Protein AF-A0AAD7R9G7-F1 (afdb_monomer)

Radius of gyration: 25.93 Å; Cα contacts (8 Å, |Δi|>4): 48; chains: 1; bounding box: 41×46×82 Å

Structure (mmCIF, N/CA/C/O backbone):
data_AF-A0AAD7R9G7-F1
#
_entry.id   AF-A0AAD7R9G7-F1
#
loop_
_atom_site.group_PDB
_atom_site.id
_atom_site.type_symbol
_atom_site.label_atom_id
_atom_site.label_alt_id
_atom_site.label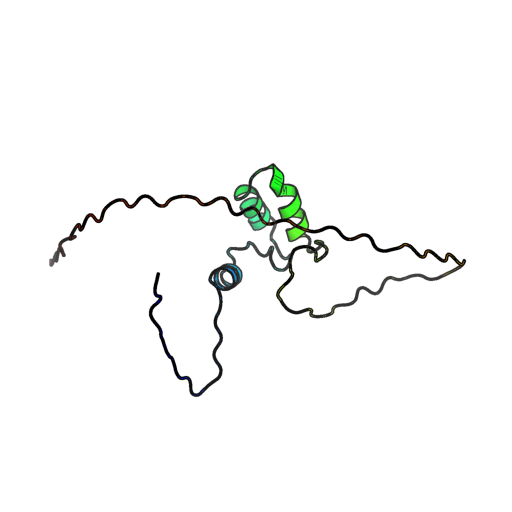_comp_id
_atom_site.label_asym_id
_atom_site.label_entity_id
_atom_site.label_seq_id
_atom_site.pdbx_PDB_ins_code
_atom_site.Cartn_x
_atom_site.Cartn_y
_atom_site.Cartn_z
_atom_site.occupancy
_atom_site.B_iso_or_equiv
_atom_site.auth_seq_id
_atom_site.auth_comp_id
_atom_site.auth_asym_id
_atom_site.auth_atom_id
_atom_site.pdbx_PDB_model_num
ATOM 1 N N . MET A 1 1 ? 1.773 -28.836 -14.187 1.00 65.44 1 MET A N 1
ATOM 2 C CA . MET A 1 1 ? 1.991 -27.443 -14.624 1.00 65.44 1 MET A CA 1
ATOM 3 C C . MET A 1 1 ? 3.470 -27.270 -14.898 1.00 65.44 1 MET A C 1
ATOM 5 O O . MET A 1 1 ? 4.258 -27.405 -13.973 1.00 65.44 1 MET A O 1
ATOM 9 N N . SER A 1 2 ? 3.833 -27.092 -16.167 1.00 81.94 2 SER A N 1
ATOM 10 C CA . SER A 1 2 ? 5.162 -26.625 -16.569 1.00 81.94 2 SER A CA 1
ATOM 11 C C . SER A 1 2 ? 5.071 -25.103 -16.660 1.00 81.94 2 SER A C 1
ATOM 13 O O . SER A 1 2 ? 4.111 -24.596 -17.236 1.00 81.94 2 SER A O 1
ATOM 15 N N . TRP A 1 3 ? 5.994 -24.394 -16.014 1.00 89.88 3 TRP A N 1
ATOM 16 C CA . TRP A 1 3 ? 6.108 -22.940 -16.119 1.00 89.88 3 TRP A CA 1
ATOM 17 C C . TRP A 1 3 ? 7.083 -22.603 -17.245 1.00 89.88 3 TRP A C 1
ATOM 19 O O . TRP A 1 3 ? 8.067 -23.318 -17.432 1.00 89.88 3 TRP A O 1
ATOM 29 N N . PHE A 1 4 ? 6.804 -21.536 -17.991 1.00 92.12 4 PHE A N 1
ATOM 30 C CA . PHE A 1 4 ? 7.725 -21.019 -19.000 1.00 92.12 4 PHE A CA 1
ATOM 31 C C . PHE A 1 4 ? 8.949 -20.379 -18.335 1.00 92.12 4 PHE A C 1
ATOM 33 O O . PHE A 1 4 ? 8.830 -19.738 -17.290 1.00 92.12 4 PHE A O 1
ATOM 40 N N . GLU A 1 5 ? 10.117 -20.549 -18.952 1.00 93.88 5 GLU A N 1
ATOM 41 C CA . GLU A 1 5 ? 11.378 -19.979 -18.479 1.00 93.88 5 GLU A CA 1
ATOM 42 C C . GLU A 1 5 ? 11.684 -18.670 -19.211 1.00 93.88 5 GLU A C 1
ATOM 44 O O . GLU A 1 5 ? 11.575 -18.586 -20.435 1.00 93.88 5 GLU A O 1
ATOM 49 N N . TYR A 1 6 ? 12.096 -17.657 -18.450 1.00 93.69 6 TYR A N 1
ATOM 50 C CA . TYR A 1 6 ? 12.492 -16.345 -18.955 1.00 93.69 6 TYR A CA 1
ATOM 51 C C . TYR A 1 6 ? 13.881 -15.984 -18.418 1.00 93.69 6 TYR A C 1
ATOM 53 O O . TYR A 1 6 ? 14.183 -16.242 -17.253 1.00 93.69 6 TYR A O 1
ATOM 61 N N . LEU A 1 7 ? 14.716 -15.368 -19.263 1.00 95.19 7 LEU A N 1
ATOM 62 C CA . LEU A 1 7 ? 16.060 -14.895 -18.917 1.00 95.19 7 LEU A CA 1
ATOM 63 C C . LEU A 1 7 ? 16.226 -13.432 -19.347 1.00 95.19 7 LEU A C 1
ATOM 65 O O . LEU A 1 7 ? 16.034 -13.105 -20.517 1.00 95.19 7 LEU A O 1
ATOM 69 N N . PHE A 1 8 ? 16.645 -12.578 -18.414 1.00 95.25 8 PHE A N 1
ATOM 70 C CA . PHE A 1 8 ? 16.955 -11.166 -18.650 1.00 95.25 8 PHE A CA 1
ATOM 71 C C . PHE A 1 8 ? 18.407 -10.878 -18.250 1.00 95.25 8 PHE A C 1
ATOM 73 O O . PHE A 1 8 ? 18.878 -11.391 -17.236 1.00 95.25 8 PHE A O 1
ATOM 80 N N . ASN A 1 9 ? 19.110 -10.055 -19.035 1.00 95.12 9 ASN A N 1
ATOM 81 C CA . ASN A 1 9 ? 20.477 -9.610 -18.747 1.00 95.12 9 ASN A CA 1
ATOM 82 C C . ASN A 1 9 ? 20.480 -8.098 -18.504 1.00 95.12 9 ASN A C 1
ATOM 84 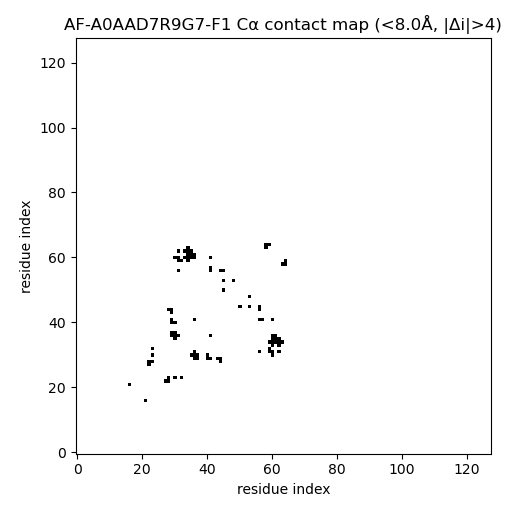O O . ASN A 1 9 ? 19.862 -7.356 -19.267 1.00 95.12 9 ASN A O 1
ATOM 88 N N . PHE A 1 10 ? 21.196 -7.650 -17.473 1.00 96.75 10 PHE A N 1
ATOM 89 C CA . PHE A 1 10 ? 21.319 -6.238 -17.115 1.00 96.75 10 PHE A CA 1
ATOM 90 C C . PHE A 1 10 ? 22.793 -5.877 -16.905 1.00 96.75 10 PHE A C 1
ATOM 92 O O . PHE A 1 10 ? 23.509 -6.596 -16.211 1.00 96.75 10 PHE A O 1
ATOM 99 N N . ASP A 1 11 ? 23.224 -4.741 -17.457 1.00 96.81 11 ASP A N 1
ATOM 100 C CA . ASP A 1 11 ? 24.590 -4.215 -17.289 1.00 96.81 11 ASP A CA 1
ATOM 101 C C . ASP A 1 11 ? 24.778 -3.443 -15.965 1.00 96.81 11 ASP A C 1
ATOM 103 O O . ASP A 1 11 ? 25.888 -3.040 -15.625 1.00 96.81 11 ASP A O 1
ATOM 107 N N . ASN A 1 12 ? 23.692 -3.233 -15.208 1.00 97.19 12 ASN A N 1
ATOM 108 C CA . ASN A 1 12 ? 23.658 -2.510 -13.935 1.00 97.19 12 ASN A CA 1
ATOM 109 C C . ASN A 1 12 ? 22.814 -3.255 -12.887 1.00 97.19 12 ASN A C 1
ATOM 111 O O . ASN A 1 12 ? 22.040 -4.155 -13.215 1.00 97.19 12 ASN A O 1
ATOM 115 N N . MET A 1 13 ? 22.937 -2.839 -11.619 1.00 97.19 13 MET A N 1
ATOM 116 C CA . MET A 1 13 ? 22.052 -3.300 -10.543 1.00 97.19 13 MET A CA 1
ATOM 117 C C . MET A 1 13 ? 20.594 -2.934 -10.842 1.00 97.19 13 MET A C 1
ATOM 119 O O . MET A 1 13 ? 20.307 -1.824 -11.289 1.00 97.19 13 MET A O 1
ATOM 123 N N . PHE A 1 14 ? 19.686 -3.858 -10.541 1.00 97.00 14 PHE A N 1
ATOM 124 C CA . PHE A 1 14 ? 18.244 -3.663 -10.630 1.00 97.00 14 PHE A CA 1
ATOM 125 C C . PHE A 1 14 ? 17.575 -4.090 -9.320 1.00 97.00 14 PHE A C 1
ATOM 127 O O . PHE A 1 14 ? 18.166 -4.811 -8.514 1.00 97.00 14 PHE A O 1
ATOM 134 N N . GLU A 1 15 ? 16.337 -3.647 -9.127 1.00 96.81 15 GLU A N 1
ATOM 135 C CA . GLU A 1 15 ? 15.513 -3.967 -7.966 1.00 96.81 15 GLU A CA 1
ATOM 136 C C . GLU A 1 15 ? 14.172 -4.526 -8.446 1.00 96.81 15 GLU A C 1
ATOM 138 O O . GLU A 1 15 ? 13.620 -4.066 -9.447 1.00 96.81 15 GLU A O 1
ATOM 143 N N . ILE A 1 16 ? 13.675 -5.555 -7.761 1.00 96.31 16 ILE A N 1
ATOM 144 C CA . ILE A 1 16 ? 12.345 -6.118 -7.995 1.00 96.31 16 ILE A CA 1
ATOM 145 C C . ILE A 1 16 ? 11.546 -5.870 -6.730 1.00 96.31 16 ILE A C 1
ATOM 147 O O . ILE A 1 16 ? 11.949 -6.296 -5.650 1.00 96.31 16 ILE A O 1
ATOM 151 N N . HIS A 1 17 ? 10.408 -5.213 -6.896 1.00 97.44 17 HIS A N 1
ATOM 152 C CA . HIS A 1 17 ? 9.452 -4.973 -5.831 1.00 97.44 17 HIS A CA 1
ATOM 153 C C . HIS A 1 17 ? 8.234 -5.856 -6.037 1.00 97.44 17 HIS A C 1
ATOM 155 O O . HIS A 1 17 ? 7.780 -6.022 -7.173 1.00 97.44 17 HIS A O 1
ATOM 161 N N . ASP A 1 18 ? 7.697 -6.389 -4.944 1.00 97.62 18 ASP A N 1
ATOM 162 C CA . ASP A 1 18 ? 6.350 -6.937 -4.982 1.00 97.62 18 ASP A CA 1
ATOM 163 C C . ASP A 1 18 ? 5.322 -5.797 -5.079 1.00 97.62 18 ASP A C 1
ATOM 165 O O . ASP A 1 18 ? 5.587 -4.615 -4.831 1.00 97.62 18 ASP A O 1
ATOM 169 N N . ASP A 1 19 ? 4.118 -6.161 -5.481 1.00 97.00 19 ASP A N 1
ATOM 170 C CA . ASP A 1 19 ? 2.976 -5.275 -5.589 1.00 97.00 19 ASP A CA 1
ATOM 171 C C . ASP A 1 19 ? 2.632 -4.628 -4.236 1.00 97.00 19 ASP A C 1
ATOM 173 O O . ASP A 1 19 ? 2.328 -3.438 -4.186 1.00 97.00 19 ASP A O 1
ATOM 177 N N . ILE A 1 20 ? 2.778 -5.342 -3.116 1.00 96.38 20 ILE A N 1
ATOM 178 C CA . ILE A 1 20 ? 2.498 -4.807 -1.772 1.00 96.38 20 ILE A CA 1
ATOM 179 C C . ILE A 1 20 ? 3.434 -3.640 -1.415 1.00 96.38 20 ILE A C 1
ATOM 181 O O . ILE A 1 20 ? 2.997 -2.638 -0.838 1.00 96.38 20 ILE A O 1
ATOM 185 N N . GLU A 1 21 ? 4.718 -3.745 -1.733 1.00 96.44 21 GLU A N 1
ATOM 186 C CA . GLU A 1 21 ? 5.728 -2.719 -1.499 1.00 96.44 21 GLU A CA 1
ATOM 187 C C . GLU A 1 21 ? 5.468 -1.483 -2.366 1.00 96.44 21 GLU A C 1
ATOM 189 O O . GLU A 1 21 ? 5.566 -0.350 -1.882 1.00 96.44 21 GLU A O 1
ATOM 194 N N . VAL A 1 22 ? 5.050 -1.688 -3.620 1.00 97.94 22 VAL A N 1
ATOM 195 C CA . VAL A 1 22 ? 4.620 -0.599 -4.507 1.00 97.94 22 VAL A CA 1
ATOM 196 C C . VAL A 1 22 ? 3.383 0.106 -3.941 1.00 97.94 22 VAL A C 1
ATOM 198 O O . VAL A 1 22 ? 3.385 1.332 -3.819 1.00 97.94 22 VAL A O 1
ATOM 201 N N . LEU A 1 23 ? 2.361 -0.639 -3.507 1.00 97.44 23 LEU A N 1
ATOM 202 C CA . LEU A 1 23 ? 1.132 -0.069 -2.938 1.00 97.44 23 LEU A CA 1
ATOM 203 C C . LEU A 1 23 ? 1.402 0.756 -1.669 1.00 97.44 23 LEU A C 1
ATOM 205 O O . LEU A 1 23 ? 0.812 1.824 -1.483 1.00 97.44 23 LEU A O 1
ATOM 209 N N . LYS A 1 24 ? 2.334 0.313 -0.817 1.00 95.62 24 LYS A N 1
ATOM 210 C CA . LYS A 1 24 ? 2.782 1.092 0.351 1.00 95.62 24 LYS A CA 1
ATOM 211 C C . LYS A 1 24 ? 3.426 2.413 -0.066 1.00 95.62 24 LYS A C 1
ATOM 213 O O . LYS A 1 24 ? 3.035 3.457 0.449 1.00 95.62 24 LYS A O 1
ATOM 218 N N . ARG A 1 25 ? 4.351 2.399 -1.036 1.00 96.25 25 ARG A N 1
ATOM 219 C CA . ARG A 1 25 ? 4.994 3.627 -1.551 1.00 96.25 25 ARG A CA 1
ATOM 220 C C . ARG A 1 25 ? 4.006 4.600 -2.192 1.00 96.25 25 ARG A C 1
ATOM 222 O O . ARG A 1 25 ? 4.217 5.806 -2.117 1.00 96.25 25 ARG A O 1
ATOM 229 N N . MET A 1 26 ? 2.923 4.091 -2.779 1.00 96.56 26 MET A N 1
ATOM 230 C CA . MET A 1 26 ? 1.822 4.908 -3.307 1.00 96.56 26 MET A CA 1
ATOM 231 C C . MET A 1 26 ? 0.933 5.523 -2.211 1.00 96.56 26 MET A C 1
ATOM 233 O O . MET A 1 26 ? -0.004 6.251 -2.528 1.00 96.56 26 MET A O 1
ATOM 237 N N . GLY A 1 27 ? 1.194 5.239 -0.931 1.00 94.19 27 GLY A N 1
ATOM 238 C CA . GLY A 1 27 ? 0.421 5.756 0.199 1.00 94.19 27 GLY A CA 1
ATOM 239 C C . GLY A 1 27 ? -0.867 4.982 0.485 1.00 94.19 27 GLY A C 1
ATOM 240 O O . GLY A 1 27 ? -1.646 5.392 1.342 1.00 94.19 27 GLY A O 1
ATOM 241 N N . MET A 1 28 ? -1.099 3.839 -0.173 1.00 96.12 28 MET A N 1
ATOM 242 C CA . MET A 1 28 ? -2.346 3.078 0.004 1.00 96.12 28 MET A CA 1
ATOM 243 C C . MET A 1 28 ? -2.450 2.406 1.377 1.00 96.12 28 MET A C 1
ATOM 245 O O . MET A 1 28 ? -3.542 2.072 1.830 1.00 96.12 28 MET A O 1
ATOM 249 N N . ALA A 1 29 ? -1.323 2.242 2.069 1.00 95.44 29 ALA A N 1
ATOM 250 C CA . ALA A 1 29 ? -1.271 1.693 3.419 1.00 95.44 29 ALA A CA 1
ATOM 251 C C . ALA A 1 29 ? -1.581 2.726 4.523 1.00 95.44 29 ALA A C 1
ATOM 253 O O . ALA A 1 29 ? -1.485 2.394 5.705 1.00 95.44 29 ALA A O 1
ATOM 254 N N . CYS A 1 30 ? -1.986 3.957 4.169 1.00 96.25 30 CYS A N 1
ATOM 255 C CA . CYS A 1 30 ? -2.399 4.987 5.133 1.00 96.25 30 CYS A CA 1
ATOM 256 C C . CYS A 1 30 ? -1.294 5.357 6.151 1.00 96.25 30 CYS A C 1
ATOM 258 O O . CYS A 1 30 ? -1.588 5.809 7.255 1.00 96.25 30 CYS A O 1
ATOM 260 N N . GLY A 1 31 ? -0.017 5.124 5.821 1.00 93.88 31 GLY A N 1
ATOM 261 C CA . GLY A 1 31 ? 1.119 5.377 6.713 1.00 93.88 31 GLY A CA 1
ATOM 262 C C . GLY A 1 31 ? 1.227 4.413 7.904 1.00 93.88 31 GLY A C 1
ATOM 263 O O . GLY A 1 31 ? 2.021 4.659 8.821 1.00 93.88 31 GLY A O 1
ATOM 264 N N . LEU A 1 32 ? 0.444 3.327 7.929 1.00 95.06 32 LEU A N 1
ATOM 265 C CA . LEU A 1 32 ? 0.470 2.318 8.996 1.00 95.06 32 LEU A CA 1
ATOM 266 C C . LEU A 1 32 ? 1.786 1.532 9.020 1.00 95.06 32 LEU A C 1
ATOM 268 O O . LEU A 1 32 ? 2.228 1.105 10.083 1.00 95.06 32 LEU A O 1
ATOM 272 N N . GLU A 1 33 ? 2.443 1.384 7.870 1.00 92.56 33 GLU A N 1
ATOM 273 C CA . GLU A 1 33 ? 3.704 0.660 7.698 1.00 92.56 33 GLU A CA 1
ATOM 274 C C . GLU A 1 33 ? 4.891 1.302 8.431 1.00 92.56 33 GLU A C 1
ATOM 276 O O . GLU A 1 33 ? 5.866 0.620 8.740 1.00 92.56 33 GLU A O 1
ATOM 281 N N . VAL A 1 34 ? 4.793 2.595 8.748 1.00 91.25 34 VAL A N 1
ATOM 282 C CA . VAL A 1 34 ? 5.798 3.355 9.511 1.00 91.25 34 VAL A CA 1
ATOM 283 C C . VAL A 1 34 ? 5.233 3.979 10.792 1.00 91.25 34 VAL A C 1
ATOM 285 O O . VAL A 1 34 ? 5.929 4.748 11.456 1.00 91.25 34 VAL A O 1
ATOM 288 N N . GLY A 1 35 ? 3.972 3.690 11.136 1.00 90.88 35 GLY A N 1
ATOM 289 C CA . GLY A 1 35 ? 3.288 4.284 12.290 1.00 90.88 35 GLY A CA 1
ATOM 290 C C . GLY A 1 35 ? 3.091 5.802 12.189 1.00 90.88 35 GLY A C 1
ATOM 291 O O . GLY A 1 35 ? 3.084 6.493 13.204 1.00 90.88 35 GLY A O 1
ATOM 292 N N . LYS A 1 36 ? 2.971 6.346 10.970 1.00 89.19 36 LYS A N 1
ATOM 293 C CA . LYS A 1 36 ? 2.727 7.776 10.699 1.00 89.19 36 LYS A CA 1
ATOM 294 C C . LYS A 1 36 ? 1.387 7.965 9.991 1.00 89.19 36 LYS A C 1
ATOM 296 O O . LYS A 1 36 ? 1.322 8.518 8.899 1.00 89.19 36 LYS A O 1
ATOM 301 N N . CYS A 1 37 ? 0.325 7.477 10.617 1.00 95.31 37 CYS A N 1
ATOM 302 C CA . CYS A 1 37 ? -1.033 7.566 10.092 1.00 95.31 37 CYS A CA 1
ATOM 303 C C . CYS A 1 37 ? -1.700 8.876 10.543 1.00 95.31 37 CYS A C 1
ATOM 305 O O . CYS A 1 37 ? -1.718 9.176 11.740 1.00 95.31 37 CYS A O 1
ATOM 307 N N . SER A 1 38 ? -2.265 9.651 9.612 1.00 95.50 38 SER A N 1
ATOM 308 C CA . SER A 1 38 ? -3.064 10.836 9.961 1.00 95.50 38 SER A CA 1
ATOM 309 C C . SER A 1 38 ? -4.413 10.431 10.590 1.00 95.50 38 SER A C 1
ATOM 311 O O . SER A 1 38 ? -4.838 9.281 10.441 1.00 95.50 38 SER A O 1
ATOM 313 N N . PRO A 1 39 ? -5.116 11.327 11.309 1.00 95.81 39 PRO A N 1
ATOM 314 C CA . PRO A 1 39 ? -6.453 11.037 11.837 1.00 95.81 39 PRO A CA 1
ATOM 315 C C . PRO A 1 39 ? -7.480 10.689 10.749 1.00 95.81 39 PRO A C 1
ATOM 317 O O . PRO A 1 39 ? -8.325 9.810 10.948 1.00 95.81 39 PRO A O 1
ATOM 320 N N . GLU A 1 40 ? -7.405 11.368 9.605 1.00 97.31 40 GLU A N 1
ATOM 321 C CA . GLU A 1 40 ? -8.255 11.141 8.438 1.00 97.31 40 GLU A CA 1
ATOM 322 C C . GLU A 1 40 ? -7.980 9.760 7.835 1.00 97.31 40 GLU A C 1
ATOM 324 O O . GLU A 1 40 ? -8.910 8.978 7.619 1.00 97.31 40 GLU A O 1
ATOM 329 N N . ASP A 1 41 ? -6.703 9.422 7.664 1.00 97.06 41 ASP A N 1
ATOM 330 C CA . ASP A 1 41 ? -6.281 8.126 7.133 1.00 97.06 41 ASP A CA 1
ATOM 331 C C . ASP A 1 41 ? -6.597 6.990 8.106 1.00 97.06 41 ASP A C 1
ATOM 333 O O . ASP A 1 41 ? -7.033 5.921 7.688 1.00 97.06 41 ASP A O 1
ATOM 337 N N . LEU A 1 42 ? -6.485 7.221 9.418 1.00 96.88 42 LEU A N 1
ATOM 338 C CA . LEU A 1 42 ? -6.824 6.223 10.434 1.00 96.88 42 LEU A CA 1
ATOM 339 C C . LEU A 1 42 ? -8.314 5.885 10.393 1.00 96.88 42 LEU A C 1
ATOM 341 O O . LEU A 1 42 ? -8.708 4.727 10.564 1.00 96.88 42 LEU A O 1
ATOM 345 N N . LYS A 1 43 ? -9.161 6.890 10.157 1.00 97.81 43 LYS A N 1
ATOM 346 C CA . LYS A 1 43 ? -10.598 6.684 9.965 1.00 97.81 43 LYS A CA 1
ATOM 347 C C . LYS A 1 43 ? -10.860 5.838 8.718 1.00 97.81 43 LYS A C 1
ATOM 349 O O . LYS A 1 43 ? -11.655 4.899 8.795 1.00 97.81 43 LYS A O 1
ATOM 354 N N . THR A 1 44 ? -10.183 6.140 7.612 1.00 97.81 44 THR A N 1
ATOM 355 C CA . THR A 1 44 ? -10.274 5.364 6.369 1.00 97.81 44 THR A CA 1
ATOM 356 C C . THR A 1 44 ? -9.809 3.927 6.592 1.00 97.81 44 THR A C 1
ATOM 358 O O . THR A 1 44 ? -10.589 3.001 6.380 1.00 97.81 44 THR A O 1
ATOM 361 N N . ALA A 1 45 ? -8.613 3.721 7.138 1.00 97.31 45 ALA A N 1
ATOM 362 C CA . ALA A 1 45 ? -8.045 2.404 7.407 1.00 97.31 45 ALA A CA 1
ATOM 363 C C . ALA A 1 45 ? -8.945 1.536 8.299 1.00 97.31 45 ALA A C 1
ATOM 365 O O . ALA A 1 45 ? -9.155 0.358 8.015 1.00 97.31 45 ALA A O 1
ATOM 366 N N . ARG A 1 46 ? -9.552 2.116 9.344 1.00 97.69 46 ARG A N 1
ATOM 367 C CA . ARG A 1 46 ? -10.519 1.400 10.194 1.00 97.69 46 ARG A CA 1
ATOM 368 C C . ARG A 1 46 ? -11.784 0.993 9.445 1.00 97.69 46 ARG A C 1
ATOM 370 O O . ARG A 1 46 ? -12.344 -0.051 9.748 1.00 97.69 46 ARG A O 1
ATOM 377 N N . SER A 1 47 ? -12.236 1.795 8.481 1.00 97.94 47 SER A N 1
ATOM 378 C CA . SER A 1 47 ? -13.418 1.470 7.673 1.00 97.94 47 SER A CA 1
ATOM 379 C C . SER A 1 47 ? -13.180 0.342 6.661 1.00 97.94 47 SER A C 1
ATOM 381 O O . SER A 1 47 ? -14.141 -0.286 6.225 1.00 97.94 47 SER A O 1
ATOM 383 N N . LEU A 1 48 ? -11.915 0.063 6.327 1.00 97.62 48 LEU A N 1
ATOM 384 C CA . LEU A 1 48 ? -11.512 -0.976 5.375 1.00 97.62 48 LEU A CA 1
ATOM 385 C C . LEU A 1 48 ? -11.354 -2.363 6.013 1.00 97.62 48 LEU A C 1
ATOM 387 O O . LEU A 1 48 ? -11.209 -3.352 5.296 1.00 97.62 48 LEU A O 1
ATOM 391 N N . VAL A 1 49 ? -11.381 -2.458 7.345 1.00 97.62 49 VAL A N 1
ATOM 392 C CA . VAL A 1 49 ? -11.218 -3.722 8.071 1.00 97.62 49 VAL A CA 1
ATOM 393 C C . VAL A 1 49 ? -12.468 -4.074 8.886 1.00 97.62 49 VAL A C 1
ATOM 395 O O . VAL A 1 49 ? -13.219 -3.193 9.308 1.00 97.62 49 VAL A O 1
ATOM 398 N N . PRO A 1 50 ? -12.708 -5.364 9.176 1.00 98.38 50 PRO A N 1
ATOM 399 C CA . PRO A 1 50 ? -13.735 -5.772 10.128 1.00 98.38 50 PRO A CA 1
ATOM 400 C C . PRO A 1 50 ? -13.541 -5.147 11.519 1.00 98.38 50 PRO A C 1
ATOM 402 O O . PRO A 1 50 ? -12.416 -5.007 11.997 1.00 98.38 50 PRO A O 1
ATOM 405 N N . LYS A 1 51 ? -14.648 -4.886 12.232 1.00 97.12 51 LYS A N 1
ATOM 406 C CA . LYS A 1 51 ? -14.659 -4.276 13.582 1.00 97.12 51 LYS A CA 1
ATOM 407 C C . LYS A 1 51 ? -13.729 -4.964 14.587 1.00 97.12 51 LYS A C 1
ATOM 409 O O . LYS A 1 51 ? -13.113 -4.292 15.406 1.00 97.12 51 LYS A O 1
ATOM 414 N N . ALA A 1 52 ? -13.612 -6.290 14.510 1.00 97.50 52 ALA A N 1
ATOM 415 C CA . ALA A 1 52 ? -12.740 -7.076 15.381 1.00 97.50 52 ALA A CA 1
ATOM 416 C C . ALA A 1 52 ? -11.241 -6.777 15.182 1.00 97.50 52 ALA A C 1
ATOM 418 O O . ALA A 1 52 ? -10.452 -7.030 16.088 1.00 97.50 52 ALA A O 1
ATOM 419 N N . LEU A 1 53 ? -10.850 -6.237 14.021 1.00 96.88 53 LEU A N 1
ATOM 420 C CA . LEU A 1 53 ? -9.461 -5.929 13.678 1.00 96.88 53 LEU A CA 1
ATOM 421 C C . LEU A 1 53 ? -9.092 -4.452 13.876 1.00 96.88 53 LEU A C 1
ATOM 423 O O . LEU A 1 53 ? -7.912 -4.112 13.850 1.00 96.88 53 LEU A O 1
ATOM 427 N N . GLU A 1 54 ? -10.068 -3.573 14.127 1.00 96.69 54 GLU A N 1
ATOM 428 C CA . GLU A 1 54 ? -9.808 -2.151 14.380 1.00 96.69 54 GLU A CA 1
ATOM 429 C C . GLU A 1 54 ? -8.804 -1.878 15.520 1.00 96.69 54 GLU A C 1
ATOM 431 O O . GLU A 1 54 ? -7.997 -0.960 15.349 1.00 96.69 54 GLU A O 1
ATOM 436 N N . PRO A 1 55 ? -8.780 -2.631 16.647 1.00 95.19 55 PRO A N 1
ATOM 437 C CA . PRO A 1 55 ? -7.783 -2.412 17.698 1.00 95.19 55 PRO A CA 1
ATOM 438 C C . PRO A 1 55 ? -6.339 -2.533 17.192 1.00 95.19 55 PRO A C 1
ATOM 440 O O . PRO A 1 55 ? -5.499 -1.713 17.556 1.00 95.19 55 PRO A O 1
ATOM 443 N N . TYR A 1 56 ? -6.068 -3.481 16.289 1.00 95.56 56 TYR A N 1
ATOM 444 C CA . TYR A 1 56 ? -4.738 -3.673 15.706 1.00 95.56 56 TYR A CA 1
ATOM 445 C C . TYR A 1 56 ? -4.347 -2.532 14.761 1.00 95.56 56 TYR A C 1
ATOM 447 O O . TYR A 1 56 ? -3.189 -2.128 14.727 1.00 95.56 56 TYR A O 1
ATOM 455 N N . VAL A 1 57 ? -5.306 -1.958 14.024 1.00 95.75 57 VAL A N 1
ATOM 456 C CA . VAL A 1 57 ? -5.057 -0.776 13.175 1.00 95.75 57 VAL A CA 1
ATOM 457 C C . VAL A 1 57 ? -4.664 0.439 14.017 1.00 95.75 57 VAL A C 1
ATOM 459 O O . VAL A 1 57 ? -3.760 1.185 13.645 1.00 95.75 57 VAL A O 1
ATOM 462 N N . ILE A 1 58 ? -5.299 0.621 15.178 1.00 94.44 58 ILE A N 1
ATOM 463 C CA . ILE A 1 58 ? -4.958 1.702 16.113 1.00 94.44 58 ILE A CA 1
ATOM 464 C C . ILE A 1 58 ? -3.556 1.490 16.699 1.00 94.44 58 ILE A C 1
ATOM 466 O O . ILE A 1 58 ? -2.784 2.443 16.788 1.00 94.44 58 ILE A O 1
ATOM 470 N N . GLU A 1 59 ? -3.208 0.253 17.058 1.00 93.75 59 GLU A N 1
ATOM 471 C CA . GLU A 1 59 ? -1.871 -0.087 17.558 1.00 93.75 59 GLU A CA 1
ATOM 472 C C . GLU A 1 59 ? -0.787 0.154 16.484 1.00 93.75 59 GLU A C 1
ATOM 474 O O . GLU A 1 59 ? 0.265 0.729 16.787 1.00 93.75 59 GLU A O 1
ATOM 479 N N . MET A 1 60 ? -1.077 -0.182 15.215 1.00 93.56 60 MET A N 1
ATOM 480 C CA . MET A 1 60 ? -0.200 0.071 14.056 1.00 93.56 60 MET A CA 1
ATOM 481 C C . MET A 1 60 ? 0.054 1.56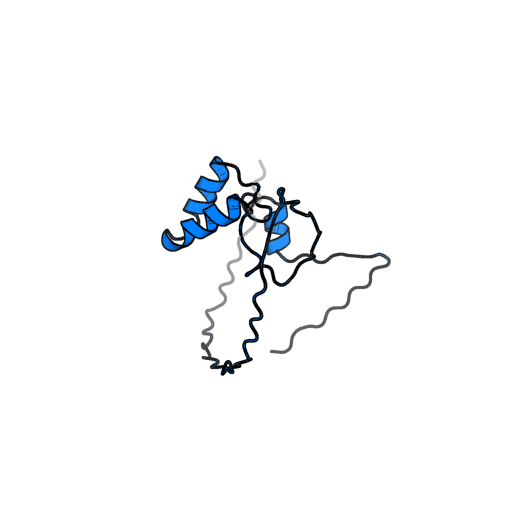3 13.875 1.00 93.56 60 MET A C 1
ATOM 483 O O . MET A 1 60 ? 1.200 1.989 13.744 1.00 93.56 60 MET A O 1
ATOM 487 N N . ALA A 1 61 ? -1.003 2.374 13.940 1.00 93.00 61 ALA A N 1
ATOM 488 C CA . ALA A 1 61 ? -0.915 3.822 13.785 1.00 93.00 61 ALA A CA 1
ATOM 489 C C . ALA A 1 61 ? -0.070 4.509 14.870 1.00 93.00 61 ALA A C 1
ATOM 491 O O . ALA A 1 61 ? 0.453 5.593 14.637 1.00 93.00 61 ALA A O 1
ATOM 492 N N . GLN A 1 62 ? 0.077 3.889 16.044 1.00 87.94 62 GLN A N 1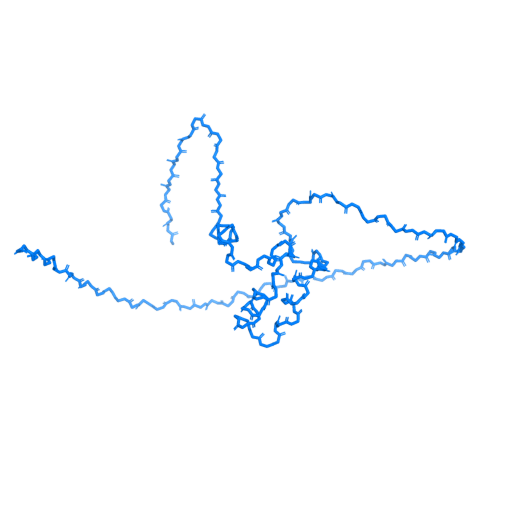
ATOM 493 C CA . GLN A 1 62 ? 0.884 4.410 17.151 1.00 87.94 62 GLN A CA 1
ATOM 494 C C . GLN A 1 62 ? 2.356 3.972 17.086 1.00 87.94 62 GLN A C 1
ATOM 496 O O . GLN A 1 62 ? 3.135 4.326 17.973 1.00 87.94 62 GLN A O 1
ATOM 501 N N . GLY A 1 63 ? 2.740 3.159 16.091 1.00 77.94 63 GLY A N 1
ATOM 502 C CA . GLY A 1 63 ? 4.099 2.623 15.949 1.00 77.94 63 GLY A CA 1
ATOM 503 C C . GLY A 1 63 ? 4.543 1.730 17.115 1.00 77.94 63 GLY A C 1
ATOM 504 O O . GLY A 1 63 ? 5.733 1.475 17.276 1.00 77.94 63 GLY A O 1
ATOM 505 N N . SER A 1 64 ? 3.604 1.286 17.959 1.00 64.88 64 SER A N 1
ATOM 506 C CA . SER A 1 64 ? 3.889 0.563 19.208 1.00 64.88 64 SER A CA 1
ATOM 507 C C . SER A 1 64 ? 3.846 -0.952 19.052 1.00 64.88 64 SER A C 1
ATOM 509 O O . SER A 1 64 ? 4.022 -1.675 20.035 1.00 64.88 64 SER A O 1
ATOM 511 N N . ILE A 1 65 ? 3.651 -1.447 17.829 1.00 62.50 65 ILE A N 1
ATOM 512 C CA . ILE A 1 65 ? 3.584 -2.881 17.620 1.00 62.50 65 ILE A CA 1
ATOM 513 C C . ILE A 1 65 ? 4.972 -3.474 17.767 1.00 62.50 65 ILE A C 1
ATOM 515 O O . ILE A 1 65 ? 5.872 -3.316 16.944 1.00 62.50 65 ILE A O 1
ATOM 519 N N . SER A 1 66 ? 5.090 -4.209 18.862 1.00 55.03 66 SER A N 1
ATOM 520 C CA . SER A 1 66 ? 6.184 -5.112 19.147 1.00 55.03 66 SER A CA 1
ATOM 521 C C . SER A 1 66 ? 6.272 -6.125 18.006 1.00 55.03 66 SER A C 1
ATOM 523 O O . SER A 1 66 ? 5.396 -6.970 17.929 1.00 55.03 66 SER A O 1
ATOM 525 N N . ASN A 1 67 ? 7.269 -5.981 17.122 1.00 51.25 67 ASN A N 1
ATOM 526 C CA . ASN A 1 67 ? 7.949 -6.901 16.178 1.00 51.25 67 ASN A CA 1
ATOM 527 C C . ASN A 1 67 ? 7.418 -8.327 15.838 1.00 51.25 67 ASN A C 1
ATOM 529 O O . ASN A 1 67 ? 8.148 -9.100 15.224 1.00 51.25 67 ASN A O 1
ATOM 533 N N . VAL A 1 68 ? 6.196 -8.730 16.178 1.00 54.19 68 VAL A N 1
ATOM 534 C CA . VAL A 1 68 ? 5.740 -10.127 16.121 1.00 54.19 68 VAL A CA 1
ATOM 535 C C . VAL A 1 68 ? 5.318 -10.541 14.704 1.00 54.19 68 VAL A C 1
ATOM 537 O O . VAL A 1 68 ? 5.356 -11.728 14.400 1.00 54.19 68 VAL A O 1
ATOM 540 N N . TYR A 1 69 ? 4.994 -9.603 13.803 1.00 53.28 69 TYR A N 1
ATOM 541 C CA . TYR A 1 69 ? 4.549 -9.932 12.436 1.00 53.28 69 TYR A CA 1
ATOM 542 C C . TYR A 1 69 ? 5.427 -9.394 11.290 1.00 53.28 69 TYR A C 1
ATOM 544 O O . TYR A 1 69 ? 5.138 -9.690 10.135 1.00 53.28 69 TYR A O 1
ATOM 552 N N . ILE A 1 70 ? 6.511 -8.654 11.558 1.00 53.25 70 ILE A N 1
ATOM 553 C CA . ILE A 1 70 ? 7.475 -8.236 10.519 1.00 53.25 70 ILE A CA 1
ATOM 554 C C . ILE A 1 70 ? 8.716 -9.131 10.619 1.00 53.25 70 ILE A C 1
ATOM 556 O O . ILE A 1 70 ? 9.771 -8.725 11.100 1.00 53.25 70 ILE A O 1
ATOM 560 N N . THR A 1 71 ? 8.586 -10.396 10.212 1.00 46.22 71 THR A N 1
ATOM 561 C CA . THR A 1 71 ? 9.746 -11.266 9.961 1.00 46.22 71 THR A CA 1
ATOM 562 C C . THR A 1 71 ? 10.042 -11.224 8.461 1.00 46.22 71 THR A C 1
ATOM 564 O O . THR A 1 71 ? 9.455 -11.945 7.664 1.00 46.22 71 THR A O 1
ATOM 567 N N . GLY A 1 72 ? 10.879 -10.268 8.053 1.00 50.38 72 GLY A N 1
ATOM 568 C CA . GLY A 1 72 ? 11.299 -10.115 6.656 1.00 50.38 72 GLY A CA 1
ATOM 569 C C . GLY A 1 72 ? 11.485 -8.663 6.228 1.00 50.38 72 GLY A C 1
ATOM 570 O O . GLY A 1 72 ? 10.743 -8.179 5.387 1.00 50.38 72 GLY A O 1
ATOM 571 N N . GLY A 1 73 ? 12.452 -7.951 6.813 1.00 50.31 73 GLY A N 1
ATOM 572 C CA . GLY A 1 73 ? 12.825 -6.617 6.329 1.00 50.31 73 GLY A CA 1
ATOM 573 C C . GLY A 1 73 ? 13.569 -5.775 7.360 1.00 50.31 73 GLY A C 1
ATOM 574 O O . GLY A 1 73 ? 12.947 -5.062 8.133 1.00 50.31 73 GLY A O 1
ATOM 575 N N . SER A 1 74 ? 14.898 -5.895 7.359 1.00 47.88 74 SER A N 1
ATOM 576 C CA . SER A 1 74 ? 15.914 -4.959 7.870 1.00 47.88 74 SER A CA 1
ATOM 577 C C . SER A 1 74 ? 15.626 -4.147 9.144 1.00 47.88 74 SER A C 1
ATOM 579 O O . SER A 1 74 ? 15.024 -3.077 9.122 1.00 47.88 74 SER A O 1
ATOM 581 N N . SER A 1 75 ? 16.239 -4.588 10.247 1.00 51.47 75 SER A N 1
ATOM 582 C CA . SER A 1 75 ? 16.522 -3.763 11.423 1.00 51.47 75 SER A CA 1
ATOM 583 C C . SER A 1 75 ? 17.330 -2.516 11.051 1.00 51.47 75 SER A C 1
ATOM 585 O O . SER A 1 75 ? 18.482 -2.623 10.632 1.00 51.47 75 SER A O 1
ATOM 587 N N . SER A 1 76 ? 16.789 -1.332 11.331 1.00 52.09 76 SER A N 1
ATOM 588 C CA . SER A 1 76 ? 17.598 -0.143 11.607 1.00 52.09 76 SER A CA 1
ATOM 589 C C . SER A 1 76 ? 17.367 0.284 13.056 1.00 52.09 76 SER A C 1
ATOM 591 O O . SER A 1 76 ? 16.291 0.755 13.419 1.00 52.09 76 SER A O 1
ATOM 593 N N . ASN A 1 77 ? 18.392 0.070 13.882 1.00 56.94 77 ASN A N 1
ATOM 594 C CA . ASN A 1 77 ? 18.488 0.495 15.276 1.00 56.94 77 ASN A CA 1
ATOM 595 C C . ASN A 1 77 ? 18.065 1.960 15.492 1.00 56.94 77 ASN A C 1
ATOM 597 O O . ASN A 1 77 ? 18.576 2.860 14.831 1.00 56.94 77 ASN A O 1
ATOM 601 N N . GLY A 1 78 ? 17.272 2.199 16.537 1.00 40.09 78 GLY A N 1
ATOM 602 C CA . GLY A 1 78 ? 17.067 3.520 17.135 1.00 40.09 78 GLY A CA 1
ATOM 603 C C . GLY A 1 78 ? 16.717 3.372 18.613 1.00 40.09 78 GLY A C 1
ATOM 604 O O . GLY A 1 78 ? 15.569 3.118 18.960 1.00 40.09 78 GLY A O 1
ATOM 605 N N . GLY A 1 79 ? 17.734 3.440 19.475 1.00 41.38 79 GLY A N 1
ATOM 606 C CA . GLY A 1 79 ? 17.654 3.115 20.897 1.00 41.38 79 GLY A CA 1
ATOM 607 C C . GLY A 1 79 ? 16.723 4.019 21.708 1.00 41.38 79 GLY A C 1
ATOM 608 O O . GLY A 1 79 ? 16.751 5.243 21.593 1.00 41.38 79 GLY A O 1
ATOM 609 N N . ARG A 1 80 ? 15.941 3.403 22.600 1.00 46.69 80 ARG A N 1
ATOM 610 C CA . ARG A 1 80 ? 15.245 4.10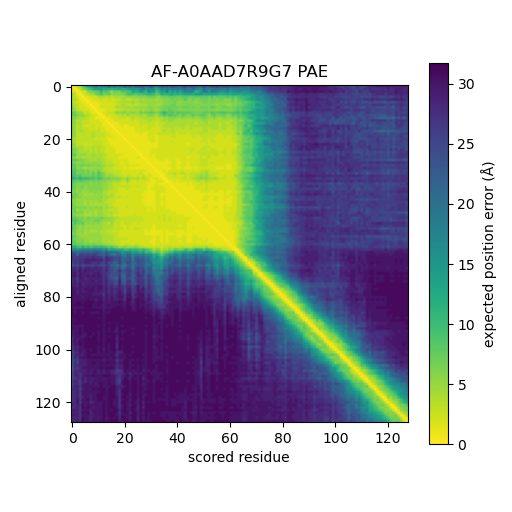4 23.685 1.00 46.69 80 ARG A CA 1
ATOM 611 C C . ARG A 1 80 ? 16.146 4.080 24.917 1.00 46.69 80 ARG A C 1
ATOM 613 O O . ARG A 1 80 ? 16.252 3.061 25.593 1.00 46.69 80 ARG A O 1
ATOM 620 N N . TYR A 1 81 ? 16.805 5.202 25.199 1.00 38.75 81 TYR A N 1
ATOM 621 C CA . TYR A 1 81 ? 17.414 5.446 26.503 1.00 38.75 81 TYR A CA 1
ATOM 622 C C . TYR A 1 81 ? 16.288 5.637 27.522 1.00 38.75 81 TYR A C 1
ATOM 624 O O . TYR A 1 81 ? 15.583 6.645 27.488 1.00 38.75 81 TYR A O 1
ATOM 632 N N . HIS A 1 82 ? 16.102 4.662 28.411 1.00 44.38 82 HIS A N 1
ATOM 633 C CA . HIS A 1 82 ? 15.318 4.853 29.626 1.00 44.38 82 HIS A CA 1
ATOM 634 C C . HIS A 1 82 ? 16.230 5.340 30.759 1.00 44.38 82 HIS A C 1
ATOM 636 O O . HIS A 1 82 ? 17.321 4.826 30.991 1.00 44.38 82 HIS A O 1
ATOM 642 N N . THR A 1 83 ? 15.746 6.402 31.394 1.00 40.84 83 THR A N 1
ATOM 643 C CA . THR A 1 83 ? 16.279 7.166 32.525 1.00 40.84 83 THR A CA 1
ATOM 644 C C . THR A 1 83 ? 16.049 6.456 33.871 1.00 40.84 83 THR A C 1
ATOM 646 O O . THR A 1 83 ? 15.051 5.755 34.012 1.00 40.84 83 THR A O 1
ATOM 649 N N . GLY A 1 84 ? 16.931 6.711 34.852 1.00 38.62 84 GLY A N 1
ATOM 650 C CA . GLY A 1 84 ? 16.769 6.400 36.287 1.00 38.62 84 GLY A CA 1
ATOM 651 C C . GLY A 1 84 ? 17.201 4.977 36.658 1.00 38.62 84 GLY A C 1
ATOM 652 O O . GLY A 1 84 ? 16.547 4.016 36.288 1.00 38.62 84 GLY A O 1
ATOM 653 N N . SER A 1 85 ? 18.408 4.757 37.181 1.00 44.09 85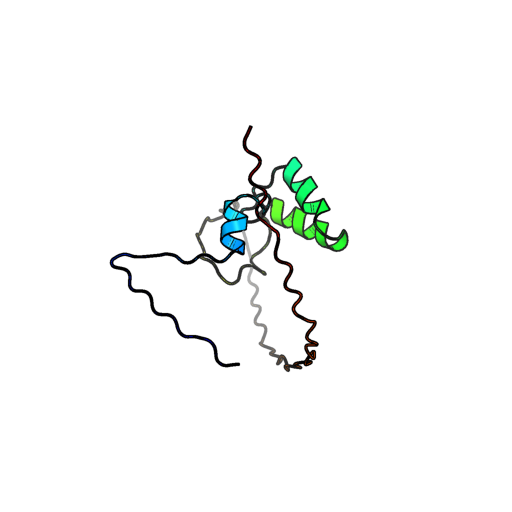 SER A N 1
ATOM 654 C CA . SER A 1 85 ? 18.858 4.955 38.571 1.00 44.09 85 SER A CA 1
ATOM 655 C C . SER A 1 85 ? 18.194 4.030 39.603 1.00 44.09 85 SER A C 1
ATOM 657 O O . SER A 1 85 ? 16.983 4.032 39.766 1.00 44.09 85 SER A O 1
ATOM 659 N N . GLU A 1 86 ? 19.098 3.339 40.305 1.00 42.91 86 GLU A N 1
ATOM 660 C CA . GLU A 1 86 ? 19.092 2.767 41.657 1.00 42.91 86 GLU A CA 1
ATOM 661 C C . GLU A 1 86 ? 18.418 1.421 42.010 1.00 42.91 86 GLU A C 1
ATOM 663 O O . GLU A 1 86 ? 17.208 1.238 42.025 1.00 42.91 86 GLU A O 1
ATOM 668 N N . SER A 1 87 ? 19.305 0.551 42.519 1.00 43.41 87 SER A N 1
ATOM 669 C CA . SER A 1 87 ? 19.144 -0.427 43.606 1.00 43.41 87 SER A CA 1
ATOM 670 C C . SER A 1 87 ? 18.461 -1.781 43.350 1.00 43.41 87 SER A C 1
ATOM 672 O O . SER A 1 87 ? 17.249 -1.898 43.297 1.00 43.41 87 SER A O 1
ATOM 674 N N . GLY A 1 88 ? 19.289 -2.834 43.429 1.00 42.53 88 GLY A N 1
ATOM 675 C CA . GLY A 1 88 ? 19.089 -3.882 44.436 1.00 42.53 88 GLY A CA 1
ATOM 676 C C . GLY A 1 88 ? 18.476 -5.217 43.992 1.00 42.53 88 GLY A C 1
ATOM 677 O O . GLY A 1 88 ? 17.330 -5.272 43.577 1.00 42.53 88 GLY A O 1
ATOM 678 N N . ALA A 1 89 ? 19.233 -6.284 44.279 1.00 47.66 89 ALA A N 1
ATOM 679 C CA . ALA A 1 89 ? 18.828 -7.682 44.486 1.00 47.66 89 ALA A CA 1
ATOM 680 C C . ALA A 1 89 ? 18.644 -8.618 43.266 1.00 47.66 89 ALA A C 1
ATOM 682 O O . ALA A 1 89 ? 17.690 -8.546 42.503 1.00 47.66 89 ALA A O 1
ATOM 683 N N . ASP A 1 90 ? 19.625 -9.523 43.166 1.00 48.78 90 ASP A N 1
ATOM 684 C CA . ASP A 1 90 ? 19.561 -10.979 42.958 1.00 48.78 90 ASP A CA 1
ATOM 685 C C . ASP A 1 90 ? 18.205 -11.634 42.613 1.00 48.78 90 ASP A C 1
ATOM 687 O O . ASP A 1 90 ? 17.189 -11.424 43.272 1.00 48.78 90 ASP A O 1
ATOM 691 N N . GLY A 1 91 ? 18.238 -12.528 41.622 1.00 47.34 91 GLY A N 1
ATOM 692 C CA . GLY A 1 91 ? 17.089 -13.314 41.182 1.00 47.34 91 GLY A CA 1
ATOM 693 C C . GLY A 1 91 ? 17.416 -14.185 39.973 1.00 47.34 91 GLY A C 1
ATOM 694 O O . GLY A 1 91 ? 17.046 -13.873 38.845 1.00 47.34 91 GLY A O 1
ATOM 695 N N . THR A 1 92 ? 18.132 -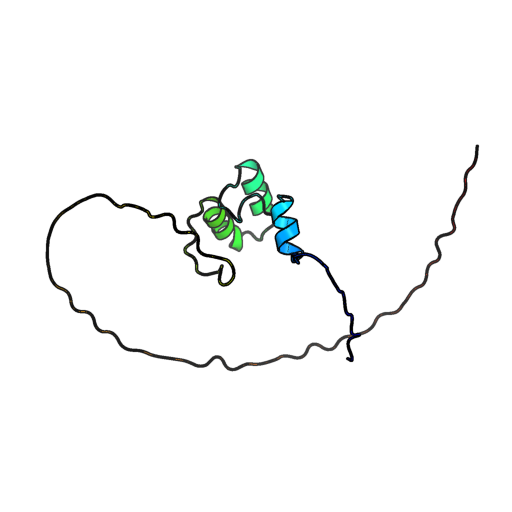15.285 40.203 1.00 56.84 92 THR A N 1
ATOM 696 C CA . THR A 1 92 ? 18.300 -16.371 39.225 1.00 56.84 92 THR A CA 1
ATOM 697 C C . THR A 1 92 ? 16.944 -16.964 38.833 1.00 56.84 92 THR A C 1
ATOM 699 O O . THR A 1 92 ? 16.179 -17.382 39.695 1.00 56.84 92 THR A O 1
ATOM 702 N N . LEU A 1 93 ? 16.650 -17.052 37.533 1.00 65.19 93 LEU A N 1
ATOM 703 C CA . LEU A 1 93 ? 15.530 -17.838 37.009 1.00 65.19 93 LEU A CA 1
ATOM 704 C C . LEU A 1 93 ? 16.005 -18.588 35.760 1.00 65.19 93 LEU A C 1
ATOM 706 O O . LEU A 1 93 ? 16.041 -18.051 34.656 1.00 65.19 93 LEU A O 1
ATOM 710 N N . ALA A 1 94 ? 16.404 -19.845 35.950 1.00 56.19 94 ALA A N 1
ATOM 711 C CA . ALA A 1 94 ? 16.488 -20.817 34.871 1.00 56.19 94 ALA A CA 1
ATOM 712 C C . ALA A 1 94 ? 15.075 -21.352 34.604 1.00 56.19 94 ALA A C 1
ATOM 714 O O . ALA A 1 94 ? 14.375 -21.743 35.539 1.00 56.19 94 ALA A O 1
ATOM 715 N N . SER A 1 95 ? 14.645 -21.406 33.346 1.00 49.50 95 SER A N 1
ATOM 716 C CA . SER A 1 95 ? 13.510 -22.245 32.962 1.00 49.50 95 SER A CA 1
ATOM 717 C C . SER A 1 95 ? 13.664 -22.776 31.545 1.00 49.50 95 SER A C 1
ATOM 719 O O . SER A 1 95 ? 14.106 -22.098 30.623 1.00 49.50 95 SER A O 1
ATOM 721 N N . SER A 1 96 ? 13.372 -24.064 31.471 1.00 53.91 96 SER A N 1
ATOM 722 C CA . SER A 1 96 ? 13.671 -25.052 30.451 1.00 53.91 96 SER 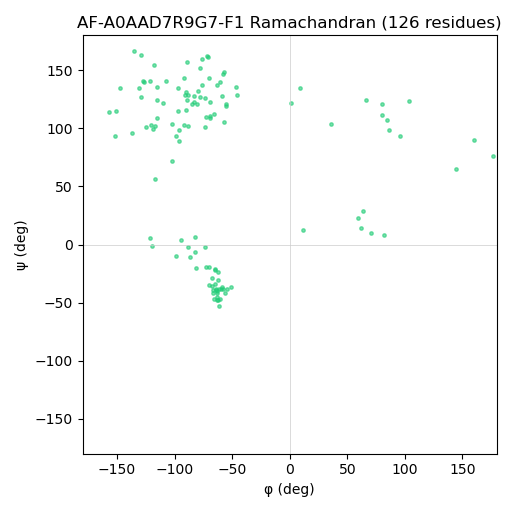A CA 1
ATOM 723 C C . SER A 1 96 ? 12.807 -24.955 29.196 1.00 53.91 96 SER A C 1
ATOM 725 O O . SER A 1 96 ? 11.689 -24.449 29.202 1.00 53.91 96 SER A O 1
ATOM 727 N N . SER A 1 97 ? 13.347 -25.546 28.134 1.00 56.09 97 SER A N 1
ATOM 728 C CA . SER A 1 97 ? 12.728 -25.822 26.843 1.00 56.09 97 SER A CA 1
ATOM 729 C C . SER A 1 97 ? 11.471 -26.693 26.931 1.00 56.09 97 SER A C 1
ATOM 731 O O . SER A 1 97 ? 11.381 -27.629 27.724 1.00 56.09 97 SER A O 1
ATOM 733 N N . SER A 1 98 ? 10.520 -26.444 26.031 1.00 57.47 98 SER A N 1
ATOM 734 C CA . SER A 1 98 ? 9.510 -27.419 25.605 1.00 57.47 98 SER A CA 1
ATOM 735 C C . SER A 1 98 ? 9.099 -27.101 24.168 1.00 57.47 98 SER A C 1
ATOM 737 O O . SER A 1 98 ? 8.584 -26.024 23.884 1.00 57.47 98 SER A O 1
ATOM 739 N N . GLY A 1 99 ? 9.399 -28.022 23.250 1.00 50.47 99 GLY A N 1
ATOM 740 C CA . GLY A 1 99 ? 8.991 -27.952 21.849 1.00 50.47 99 GLY A CA 1
ATOM 741 C C . GLY A 1 99 ? 7.629 -28.603 21.612 1.00 50.47 99 GLY A C 1
ATOM 742 O O . GLY A 1 99 ? 7.232 -29.495 22.355 1.00 50.47 99 GLY A O 1
ATOM 743 N N . SER A 1 100 ? 6.945 -28.205 20.537 1.00 53.94 100 SER A N 1
ATOM 744 C CA . SER A 1 100 ? 5.975 -29.071 19.858 1.00 53.94 100 SER A CA 1
ATOM 745 C C . SER A 1 100 ? 5.744 -28.659 18.393 1.00 53.94 100 SER A C 1
ATOM 747 O O . SER A 1 100 ? 5.308 -27.562 18.072 1.00 53.94 100 SER A O 1
ATOM 749 N N . HIS A 1 101 ? 6.165 -29.570 17.517 1.00 48.03 101 HIS A N 1
ATOM 750 C CA . HIS A 1 101 ? 5.613 -29.998 16.225 1.00 48.03 101 HIS A CA 1
ATOM 751 C C . HIS A 1 101 ? 4.330 -29.312 15.705 1.00 48.03 101 HIS A C 1
ATOM 753 O O . HIS A 1 101 ? 3.255 -29.467 16.279 1.00 48.03 101 HIS A O 1
ATOM 759 N N . TYR A 1 102 ? 4.424 -28.703 14.515 1.00 47.09 102 TYR A N 1
ATOM 760 C CA . TYR A 1 102 ? 3.278 -28.424 13.644 1.00 47.09 102 TYR A CA 1
ATOM 761 C C . TYR A 1 102 ? 3.173 -29.542 12.592 1.00 47.09 102 TYR A C 1
ATOM 763 O O . TYR A 1 102 ? 4.073 -29.747 11.777 1.00 47.09 102 TYR A O 1
ATOM 771 N N . SER A 1 103 ? 2.082 -30.301 12.654 1.00 56.19 103 SER A N 1
ATOM 772 C CA . SER A 1 103 ? 1.708 -31.300 11.653 1.00 56.19 103 SER A CA 1
ATOM 773 C C . SER A 1 103 ? 0.953 -30.611 10.516 1.00 56.19 103 SER A C 1
ATOM 775 O O . SER A 1 103 ? -0.087 -29.994 10.742 1.00 56.19 103 SER A O 1
ATOM 777 N N . GLY A 1 104 ? 1.469 -30.713 9.290 1.00 47.28 104 GLY A N 1
ATOM 778 C CA . GLY A 1 104 ? 0.821 -30.186 8.089 1.00 47.28 104 GLY A CA 1
ATOM 779 C C . GLY A 1 104 ? -0.390 -31.023 7.663 1.00 47.28 104 GLY A C 1
ATOM 780 O O . GLY A 1 104 ? -0.265 -32.223 7.433 1.00 47.28 104 GLY A O 1
ATOM 781 N N . SER A 1 105 ? -1.550 -30.381 7.505 1.00 54.50 105 SER A N 1
ATOM 782 C CA . SER A 1 105 ? -2.735 -30.951 6.855 1.00 54.50 105 SER A CA 1
ATOM 783 C C . SER A 1 105 ? -3.091 -30.071 5.657 1.00 54.50 105 SER A C 1
ATOM 785 O O . SER A 1 105 ? -3.587 -28.956 5.811 1.00 54.50 105 SER A O 1
ATOM 787 N N . ARG A 1 106 ? -2.748 -30.533 4.451 1.00 56.69 106 ARG A N 1
ATOM 788 C CA . ARG A 1 106 ? -3.038 -29.855 3.181 1.00 56.69 106 ARG A CA 1
ATOM 789 C C . ARG A 1 106 ? -4.414 -30.330 2.707 1.00 56.69 106 ARG A C 1
ATOM 791 O O . ARG A 1 106 ? -4.529 -31.439 2.195 1.00 56.69 106 ARG A O 1
ATOM 798 N N . VAL A 1 107 ? -5.454 -29.520 2.896 1.00 48.34 107 VAL A N 1
ATOM 799 C CA . VAL A 1 107 ? -6.768 -29.764 2.279 1.00 48.34 107 VAL A CA 1
ATOM 800 C C . VAL A 1 107 ? -6.720 -29.213 0.854 1.00 48.34 107 VAL A C 1
ATOM 802 O O . VAL A 1 107 ? -6.372 -28.056 0.636 1.00 48.34 107 VAL A O 1
ATOM 805 N N . GLN A 1 108 ? -6.982 -30.083 -0.115 1.00 45.47 108 GLN A N 1
ATOM 806 C CA . GLN A 1 108 ? -6.896 -29.827 -1.549 1.00 45.47 108 GLN A CA 1
ATOM 807 C C . GLN A 1 108 ? -8.252 -29.324 -2.062 1.00 45.47 108 GLN A C 1
ATOM 809 O O . GLN A 1 108 ? -9.235 -30.059 -2.012 1.00 45.47 108 GLN A O 1
ATOM 814 N N . THR A 1 109 ? -8.316 -28.083 -2.547 1.00 47.81 109 THR A N 1
ATOM 815 C CA . THR A 1 109 ? -9.513 -27.520 -3.194 1.00 47.81 109 THR A CA 1
ATOM 816 C C . THR A 1 109 ? -9.467 -27.824 -4.699 1.00 47.81 109 THR A C 1
ATOM 818 O O . THR A 1 109 ? -8.465 -27.487 -5.335 1.00 47.81 109 THR A O 1
ATOM 821 N N . PRO A 1 110 ? -10.485 -28.466 -5.302 1.00 52.06 110 PRO A N 1
ATOM 822 C CA . PRO A 1 110 ? -10.523 -28.689 -6.746 1.00 52.06 110 PRO A CA 1
ATOM 823 C C . PRO A 1 110 ? -10.901 -27.404 -7.504 1.00 52.06 110 PRO A C 1
ATOM 825 O O . PRO A 1 110 ? -11.801 -26.675 -7.098 1.00 52.06 110 PRO A O 1
ATOM 828 N N . VAL A 1 111 ? -10.202 -27.151 -8.615 1.00 47.06 111 VAL A N 1
ATOM 829 C CA . VAL A 1 111 ? -10.454 -26.071 -9.586 1.00 47.06 111 VAL A CA 1
ATOM 830 C C . VAL A 1 111 ? -11.546 -26.511 -10.565 1.00 47.06 111 VAL A C 1
ATOM 832 O O . VAL A 1 111 ? -11.415 -27.567 -11.182 1.00 47.06 111 VAL A O 1
ATOM 835 N N . SER A 1 112 ? -12.588 -25.697 -10.750 1.00 60.06 112 SER A N 1
ATOM 836 C CA . SER A 1 112 ? -13.537 -25.818 -11.866 1.00 60.06 112 SER A CA 1
ATOM 837 C C . SER A 1 112 ? -13.343 -24.655 -12.841 1.00 60.06 112 SER A C 1
ATOM 839 O O . SER A 1 112 ? -13.440 -23.497 -12.444 1.00 60.06 112 SER A O 1
ATOM 841 N N . TYR A 1 113 ? -13.055 -24.990 -14.097 1.00 52.06 113 TYR A N 1
ATOM 842 C CA . TYR A 1 113 ? -12.878 -24.091 -15.239 1.00 52.06 113 TYR A CA 1
ATOM 843 C C . TYR A 1 113 ? -14.246 -23.625 -15.770 1.00 52.06 113 TYR A C 1
ATOM 845 O O . TYR A 1 113 ? -15.103 -24.460 -16.052 1.00 52.06 113 TYR A O 1
ATOM 853 N N . MET A 1 114 ? -14.435 -22.311 -15.892 1.00 67.12 114 MET A N 1
ATOM 854 C CA . MET A 1 114 ? -15.456 -21.651 -16.718 1.00 67.12 114 MET A CA 1
ATOM 855 C C . MET A 1 114 ? -14.622 -20.705 -17.597 1.00 67.12 114 MET A C 1
ATOM 857 O O . MET A 1 114 ? -13.956 -19.839 -17.043 1.00 67.12 114 MET A O 1
ATOM 861 N N . GLY A 1 115 ? -14.337 -21.029 -18.858 1.00 53.47 115 GLY A N 1
ATOM 862 C CA . GLY A 1 115 ? -15.258 -20.882 -19.983 1.00 53.47 115 GLY A CA 1
ATOM 863 C C . GLY A 1 115 ? -14.937 -19.545 -20.656 1.00 53.47 115 GLY A C 1
ATOM 864 O O . GLY A 1 115 ? -15.389 -18.518 -20.168 1.00 53.47 115 GLY A O 1
ATOM 865 N N . ASP A 1 116 ? -14.085 -19.576 -21.684 1.00 56.03 116 ASP A N 1
ATOM 866 C CA . ASP A 1 116 ? -13.665 -18.407 -22.463 1.00 56.03 116 ASP A CA 1
ATOM 867 C C . ASP A 1 116 ? -14.852 -17.887 -23.298 1.00 56.03 116 ASP A C 1
ATOM 869 O O . ASP A 1 116 ? -15.430 -18.643 -24.080 1.00 56.03 116 ASP A O 1
ATOM 873 N N . GLU A 1 117 ? -15.222 -16.618 -23.122 1.00 60.34 117 GLU A N 1
ATOM 874 C CA . GLU A 1 117 ? -16.119 -15.892 -24.027 1.00 60.34 117 GLU A CA 1
ATOM 875 C C . GLU A 1 117 ? -15.316 -14.727 -24.621 1.00 60.34 117 GLU A C 1
ATOM 877 O O . GLU A 1 117 ? -15.015 -13.738 -23.949 1.00 60.34 117 GLU A O 1
ATOM 882 N N . ASP A 1 118 ? -14.884 -14.933 -25.866 1.00 61.56 118 ASP A N 1
ATOM 883 C CA . ASP A 1 118 ? -14.323 -13.922 -26.755 1.00 61.56 118 ASP A CA 1
ATOM 884 C C . ASP A 1 118 ? -15.446 -12.960 -27.166 1.00 61.56 118 ASP A C 1
ATOM 886 O O . ASP A 1 118 ? -16.319 -13.345 -27.941 1.00 61.56 118 ASP A O 1
ATOM 890 N N . ASP A 1 119 ? -15.406 -11.714 -26.694 1.00 61.25 119 ASP A N 1
ATOM 891 C CA . ASP A 1 119 ? -16.221 -10.634 -27.254 1.00 61.25 119 ASP A CA 1
ATOM 892 C C . ASP A 1 119 ? -15.293 -9.536 -27.799 1.00 61.25 119 ASP A C 1
ATOM 894 O O . ASP A 1 119 ? -14.752 -8.710 -27.057 1.00 61.25 119 ASP A O 1
ATOM 898 N N . ASP A 1 120 ? -15.095 -9.576 -29.121 1.00 61.00 120 ASP A N 1
ATOM 899 C CA . ASP A 1 120 ? -14.551 -8.502 -29.957 1.00 61.00 120 ASP A CA 1
ATOM 900 C C . ASP A 1 120 ? -15.387 -7.223 -29.767 1.00 61.00 120 ASP A C 1
ATOM 902 O O . ASP A 1 120 ? -16.575 -7.191 -30.097 1.00 61.00 120 ASP A O 1
ATOM 906 N N . TYR A 1 121 ? -14.769 -6.142 -29.283 1.00 66.62 121 TYR A N 1
ATOM 907 C CA . TYR A 1 121 ? -15.387 -4.815 -29.296 1.00 66.62 121 TYR A CA 1
ATOM 908 C C . TYR A 1 121 ? -14.795 -3.982 -30.437 1.00 66.62 121 TYR A C 1
ATOM 910 O O . TYR A 1 121 ? -13.672 -3.491 -30.356 1.00 66.62 121 TYR A O 1
ATOM 918 N N . GLU A 1 122 ? -15.600 -3.867 -31.494 1.00 66.00 122 GLU A N 1
ATOM 919 C CA . GLU A 1 122 ? -15.444 -3.040 -32.696 1.00 66.00 122 GLU A CA 1
ATOM 920 C C . GLU A 1 122 ? -15.019 -1.586 -32.392 1.00 66.00 122 GLU A C 1
ATOM 922 O O . GLU A 1 122 ? -15.645 -0.870 -31.601 1.00 66.00 122 GLU A O 1
ATOM 927 N N . GLU A 1 123 ? -13.960 -1.152 -33.077 1.00 63.38 123 GLU A N 1
ATOM 928 C CA . GLU A 1 123 ? -13.441 0.216 -33.144 1.00 63.38 123 GLU A CA 1
ATOM 929 C C . GLU A 1 123 ? -14.466 1.115 -33.855 1.00 63.38 123 GLU A C 1
ATOM 931 O O . GLU A 1 123 ? -14.741 0.946 -35.040 1.00 63.38 123 GLU A O 1
ATOM 936 N N . ASN A 1 124 ? -15.074 2.055 -33.126 1.00 66.62 124 ASN A N 1
ATOM 937 C CA . ASN A 1 124 ? -15.899 3.096 -33.736 1.00 66.62 124 ASN A CA 1
ATOM 938 C C . ASN A 1 124 ? -15.026 4.341 -33.925 1.00 66.62 124 ASN A C 1
ATOM 940 O O . ASN A 1 124 ? -14.804 5.097 -32.977 1.00 66.62 124 ASN A O 1
ATOM 944 N N . ASP A 1 125 ? -14.523 4.519 -35.146 1.00 68.31 125 ASP A N 1
ATOM 945 C CA . ASP A 1 125 ? -14.024 5.800 -35.643 1.00 68.31 125 ASP A CA 1
ATOM 946 C C . ASP A 1 125 ? -15.226 6.713 -35.921 1.00 68.31 125 ASP A C 1
ATOM 948 O O . ASP A 1 125 ? -15.893 6.581 -36.948 1.00 68.31 125 ASP A O 1
ATOM 952 N N . ASP A 1 126 ? -15.501 7.647 -35.012 1.00 66.25 126 ASP A N 1
ATOM 953 C CA . ASP A 1 126 ? -16.356 8.797 -35.305 1.00 66.25 126 ASP A CA 1
ATOM 954 C C . ASP A 1 126 ? -15.458 10.010 -35.606 1.00 66.25 126 ASP A C 1
ATOM 956 O O . ASP A 1 126 ? -15.013 10.732 -34.709 1.00 66.25 126 ASP A O 1
ATOM 960 N N . GLU A 1 127 ? -15.174 10.208 -36.897 1.00 66.69 127 GLU A N 1
ATOM 961 C CA . GLU A 1 127 ? -14.722 11.480 -37.466 1.00 66.69 127 GLU A CA 1
ATOM 962 C C . GLU A 1 127 ? -15.938 12.402 -37.697 1.00 66.69 127 GLU A C 1
ATOM 964 O O . GL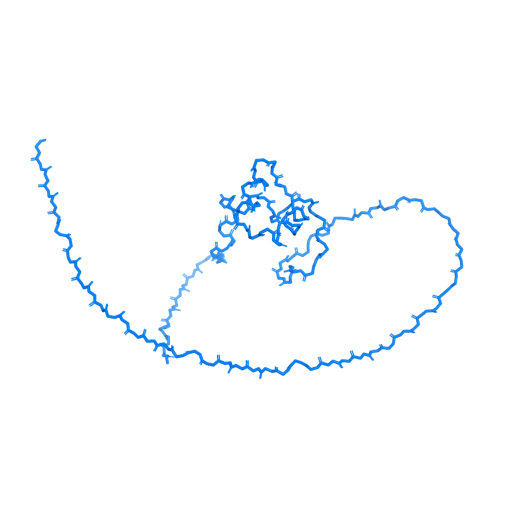U A 1 127 ? -16.833 12.046 -38.463 1.00 66.69 127 GLU A O 1
ATOM 969 N N . ASP A 1 128 ? -15.950 13.590 -37.076 1.00 58.38 128 ASP A N 1
ATOM 970 C CA . ASP A 1 128 ? -16.506 14.838 -37.649 1.00 58.38 128 ASP A CA 1
ATOM 971 C C . ASP A 1 128 ? -15.981 16.088 -36.904 1.00 58.38 128 ASP A C 1
ATOM 973 O O . ASP A 1 128 ? -16.172 16.199 -35.666 1.00 58.38 128 ASP A O 1
#

Secondary structure (DSSP, 8-state):
-PPPP-----SS------HHHHHHHTTTTTTGGGT---HHHHHHHHHTS-GGGHHHHHHHHTT---SSS--SS-----------------------------------PPP-----------------

Organism: NCBI:txid143900

pLDDT: mean 73.61, std 21.71, range [38.62, 98.38]

Sequence (128 aa):
MSWFEYLFNFDNMFEIHDDIEVLKRMGMACGLEVGKCSPEDLKTARSLVPKALEPYVIEMAQGSISNVYITGGSSSNGGRYHTGSESGADGTLASSSSGSHYSGSRVQTPVSYMGDEDDDYEENDDED

Mean predicted aligned error: 19.35 Å

Nearest PDB structures (foldseek):
  2aze-assembly1_A  TM=9.280E-01  e=2.649E-06  Homo sapiens

InterPro domains:
  IPR014889 Transcription factor DP, C-terminal [PF08781] (4-61)
  IPR014889 Transcription factor DP, C-terminal [SM01138] (1-67)
  IPR015648 Transcription factor DP [PTHR12548] (4-114)
  IPR037241 E2F-DP heterodimerization region [SSF144074] (4-68)
  IPR038168 Transcription factor DP, C-terminal domain superfamily [G3DSA:1.20.140.80] (2-73)

Solvent-accessible surface area (backbone atoms only — not comparable to full-atom values): 9492 Å² total; per-residue (Å²): 137,86,80,88,87,85,87,87,85,72,100,61,94,84,85,87,76,58,70,70,61,51,41,45,76,73,50,75,52,37,35,37,91,75,23,64,36,49,77,70,37,47,54,52,56,44,71,77,44,61,80,91,51,36,66,59,55,55,39,31,32,65,56,67,65,76,74,81,83,72,86,82,78,81,92,76,91,78,85,82,86,81,81,83,86,85,84,86,83,90,81,91,79,89,82,83,90,84,86,82,88,87,82,87,78,86,83,83,79,85,87,82,89,81,80,92,79,90,76,88,80,80,86,80,85,81,87,131

Foldseek 3Di:
DDDDDDDDDDPDDDDDDDPVRVCVVVCVLQCLQVLCHDPVSLVVNLVVDDPVCNVVSVCSNNVNDDPPPPPDDDDDDDDDDDDDDDDDDDDDDDDDDDDDDDDDDDDDDDDDDDDDDDDDDDDDDDDD